Protein AF-A0A6M4MBA8-F1 (afdb_monomer)

Mean predicted aligned error: 13.69 Å

pLDDT: mean 72.21, std 17.23, range [42.59, 90.69]

Radius of gyration: 22.3 Å; Cα contacts (8 Å, |Δi|>4): 69; chains: 1; bounding box: 52×30×65 Å

Foldseek 3Di:
DDDPPPPPPPPPPVVDDDDPQPDQWDWDDPDQAEIEIEHEPDPVNVVVVVVVCVVSVPRHDYYHYHHPYYDDD

Solvent-accessible surface area (backbone atoms only — not comparable to full-atom values): 4863 Å² total; per-residue (Å²): 143,84,84,83,78,78,80,77,77,74,74,78,76,69,77,76,88,77,80,81,81,81,63,77,67,44,79,49,69,83,48,86,32,34,40,38,39,40,38,58,64,42,77,67,49,47,51,54,50,52,56,55,48,63,77,38,64,90,49,57,78,44,78,48,78,53,52,94,55,59,86,84,125

Structure (mmCIF, N/CA/C/O backbone):
data_AF-A0A6M4MBA8-F1
#
_entry.id   AF-A0A6M4MBA8-F1
#
loop_
_atom_site.group_PDB
_atom_site.id
_atom_site.type_symbol
_atom_site.label_atom_id
_atom_site.label_alt_id
_atom_site.label_comp_id
_atom_site.label_asym_id
_atom_site.label_entity_id
_atom_site.label_seq_id
_atom_site.pdbx_PDB_ins_code
_atom_site.Cartn_x
_atom_site.Cartn_y
_atom_site.Cartn_z
_atom_site.occupancy
_atom_site.B_iso_or_equiv
_atom_site.auth_seq_id
_atom_site.auth_comp_id
_atom_site.auth_asym_id
_atom_site.auth_atom_id
_atom_site.pdbx_PDB_model_num
ATOM 1 N N . MET A 1 1 ? 41.787 20.518 -54.570 1.00 45.84 1 MET A N 1
ATOM 2 C CA . MET A 1 1 ? 40.434 19.962 -54.335 1.00 45.84 1 MET A CA 1
ATOM 3 C C . MET A 1 1 ? 40.548 18.612 -53.645 1.00 45.84 1 MET A C 1
ATOM 5 O O . MET A 1 1 ? 41.050 17.687 -54.267 1.00 45.84 1 MET A O 1
ATOM 9 N N . LYS A 1 2 ? 40.112 18.536 -52.382 1.00 42.59 2 LYS A N 1
ATOM 10 C CA . LYS A 1 2 ? 39.396 17.424 -51.715 1.00 42.59 2 LYS A CA 1
ATOM 11 C C . LYS A 1 2 ? 39.516 17.637 -50.203 1.00 42.59 2 LYS A C 1
ATOM 13 O O . LYS A 1 2 ? 40.511 17.271 -49.592 1.00 42.59 2 LYS A O 1
ATOM 18 N N . LEU A 1 3 ? 38.509 18.304 -49.638 1.00 45.00 3 LEU A N 1
ATOM 19 C CA . LEU A 1 3 ? 38.257 18.337 -48.200 1.00 45.00 3 LEU A CA 1
ATOM 20 C C . LEU A 1 3 ? 37.573 17.010 -47.855 1.00 45.00 3 LEU A C 1
ATOM 22 O O . LEU A 1 3 ? 36.458 16.764 -48.312 1.00 45.00 3 LEU A O 1
ATOM 26 N N . TYR A 1 4 ? 38.234 16.150 -47.086 1.00 54.25 4 TYR A N 1
ATOM 27 C CA . TYR A 1 4 ? 37.563 15.024 -46.445 1.00 54.25 4 TYR A CA 1
ATOM 28 C C . TYR A 1 4 ? 36.937 15.552 -45.160 1.00 54.25 4 TYR A C 1
ATOM 30 O O . TYR A 1 4 ? 37.598 15.651 -44.129 1.00 54.25 4 TYR A O 1
ATOM 38 N N . VAL A 1 5 ? 35.667 15.949 -45.235 1.00 56.50 5 VAL A N 1
ATOM 39 C CA . VAL A 1 5 ? 34.877 16.184 -44.028 1.00 56.50 5 VAL A CA 1
ATOM 40 C C . VAL A 1 5 ? 34.534 14.808 -43.477 1.00 56.50 5 VAL A C 1
ATOM 42 O O . VAL A 1 5 ? 33.636 14.123 -43.962 1.00 56.50 5 VAL A O 1
ATOM 4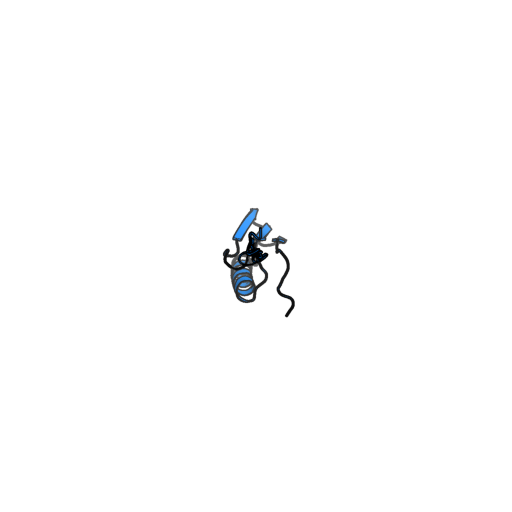5 N N . LEU A 1 6 ? 35.339 14.380 -42.510 1.00 46.78 6 LEU A N 1
ATOM 46 C CA . LEU A 1 6 ? 35.128 13.185 -41.714 1.00 46.78 6 LEU A CA 1
ATOM 47 C C . LEU A 1 6 ? 33.837 13.399 -40.913 1.00 46.78 6 LEU A C 1
ATOM 49 O O . LEU A 1 6 ? 33.828 14.067 -39.880 1.00 46.78 6 LEU A O 1
ATOM 53 N N . SER A 1 7 ? 32.724 12.911 -41.459 1.00 50.03 7 SER A N 1
ATOM 54 C CA . SER A 1 7 ? 31.416 12.929 -40.814 1.00 50.03 7 SER A CA 1
ATOM 55 C C . SER A 1 7 ? 31.452 11.964 -39.630 1.00 50.03 7 SER A C 1
ATOM 57 O O . SER A 1 7 ? 31.140 10.783 -39.751 1.00 50.03 7 SER A O 1
ATOM 59 N N . PHE A 1 8 ? 31.873 12.460 -38.470 1.00 53.41 8 PHE A N 1
ATOM 60 C CA . PHE A 1 8 ? 31.505 11.844 -37.205 1.00 53.41 8 PHE A CA 1
ATOM 61 C C . PHE A 1 8 ? 30.044 12.203 -36.950 1.00 53.41 8 PHE A C 1
ATOM 63 O O . PHE A 1 8 ? 29.728 13.206 -36.312 1.00 53.41 8 PHE A O 1
ATOM 70 N N . LEU A 1 9 ? 29.143 11.384 -37.492 1.00 51.28 9 LEU A N 1
ATOM 71 C CA . LEU A 1 9 ? 27.785 11.282 -36.983 1.00 51.28 9 LEU A CA 1
ATOM 72 C C . LEU A 1 9 ? 27.906 10.740 -35.553 1.00 51.28 9 LEU A C 1
ATOM 74 O O . LEU A 1 9 ? 27.907 9.531 -35.325 1.00 51.28 9 LEU A O 1
ATOM 78 N N . LEU A 1 10 ? 28.082 11.647 -34.592 1.00 51.62 10 LEU A N 1
ATOM 79 C CA . LEU A 1 10 ? 27.805 11.384 -33.189 1.00 51.62 10 LEU A CA 1
ATOM 80 C C . LEU A 1 10 ? 26.315 11.054 -33.123 1.00 51.62 10 LEU A C 1
ATOM 82 O O . LEU A 1 10 ? 25.461 11.935 -33.037 1.00 51.62 10 LEU A O 1
ATOM 86 N N . LEU A 1 11 ? 26.016 9.761 -33.244 1.00 50.41 11 LEU A N 1
ATOM 87 C CA . LEU A 1 11 ? 24.789 9.171 -32.751 1.00 50.41 11 LEU A CA 1
ATOM 88 C C . LEU A 1 11 ? 24.718 9.573 -31.280 1.00 50.41 11 LEU A C 1
ATOM 90 O O . LEU A 1 11 ? 25.341 8.950 -30.421 1.00 50.41 11 LEU A O 1
ATOM 94 N N . PHE A 1 12 ? 23.989 10.652 -31.000 1.00 49.03 12 PHE A N 1
ATOM 95 C CA . PHE A 1 12 ? 23.393 10.872 -29.698 1.00 49.03 12 PHE A CA 1
ATOM 96 C C . PHE A 1 12 ? 22.427 9.710 -29.497 1.00 49.03 12 PHE A C 1
ATOM 98 O O . PHE A 1 12 ? 21.231 9.804 -29.764 1.00 49.03 12 PHE A O 1
ATOM 105 N N . ILE A 1 13 ? 22.978 8.579 -29.063 1.00 56.25 13 ILE A N 1
ATOM 106 C CA . ILE A 1 13 ? 22.234 7.603 -28.297 1.00 56.25 13 ILE A CA 1
ATOM 107 C C . ILE A 1 13 ? 21.886 8.376 -27.032 1.00 56.25 13 ILE A C 1
ATOM 109 O O . ILE A 1 13 ? 22.660 8.429 -26.082 1.00 56.25 13 ILE A O 1
ATOM 113 N N . VAL A 1 14 ? 20.768 9.095 -27.074 1.00 49.44 14 VAL A N 1
ATOM 114 C CA . VAL A 1 14 ? 20.056 9.464 -25.864 1.00 49.44 14 VAL A CA 1
ATOM 115 C C . VAL A 1 14 ? 19.695 8.110 -25.264 1.00 49.44 14 VAL A C 1
ATOM 117 O O . VAL A 1 14 ? 18.952 7.370 -25.914 1.00 49.44 14 VAL A O 1
ATOM 120 N N . PRO A 1 15 ? 20.220 7.712 -24.094 1.00 48.88 15 PRO A N 1
ATOM 121 C CA . PRO A 1 15 ? 19.575 6.647 -23.359 1.00 48.88 15 PRO A CA 1
ATOM 122 C C . PRO A 1 15 ? 18.222 7.217 -22.923 1.00 48.88 15 PRO A C 1
ATOM 124 O O . PRO A 1 15 ? 18.081 7.826 -21.865 1.00 48.88 15 PRO A O 1
ATOM 127 N N . SER A 1 16 ? 17.223 7.115 -23.798 1.00 50.94 16 SER A N 1
ATOM 128 C CA . SER A 1 16 ? 15.837 7.213 -23.392 1.00 50.94 16 SER A CA 1
ATOM 129 C C . SER A 1 16 ? 15.627 6.124 -22.348 1.00 50.94 16 SER A C 1
ATOM 131 O O . SER A 1 16 ? 15.894 4.956 -22.613 1.00 50.94 16 SER A O 1
ATOM 133 N N . CYS A 1 17 ? 15.118 6.525 -21.186 1.00 46.19 17 CYS A N 1
ATOM 134 C CA . CYS A 1 17 ? 14.614 5.623 -20.157 1.00 46.19 17 CYS A CA 1
ATOM 135 C C . CYS A 1 17 ? 15.688 4.885 -19.335 1.00 46.19 17 CYS A C 1
ATOM 137 O O . CYS A 1 17 ? 15.739 3.664 -19.281 1.00 46.19 17 CYS A O 1
ATOM 139 N N . LEU A 1 18 ? 16.511 5.636 -18.606 1.00 49.34 18 LEU A N 1
ATOM 140 C CA . LEU A 1 18 ? 17.031 5.157 -17.326 1.00 49.34 18 LEU A CA 1
ATOM 141 C C . LEU A 1 18 ? 16.704 6.209 -16.264 1.00 49.34 18 LEU A C 1
ATOM 143 O O . LEU A 1 18 ? 16.948 7.391 -16.485 1.00 49.34 18 LEU A O 1
ATOM 147 N N . ALA A 1 19 ? 16.177 5.751 -15.126 1.00 47.12 19 ALA A N 1
ATOM 148 C CA . ALA A 1 19 ? 15.832 6.511 -13.917 1.00 47.12 19 ALA A CA 1
ATOM 149 C C . ALA A 1 19 ? 14.403 7.090 -13.806 1.00 47.12 19 ALA A C 1
ATOM 151 O O . ALA A 1 19 ? 14.216 8.290 -13.624 1.00 47.12 19 ALA A O 1
ATOM 152 N N . ASP A 1 20 ? 13.395 6.214 -13.733 1.00 50.59 20 ASP A N 1
ATOM 153 C CA . ASP A 1 20 ? 12.334 6.402 -12.719 1.00 50.59 20 ASP A CA 1
ATOM 154 C C . ASP A 1 20 ? 12.289 5.233 -11.705 1.00 50.59 20 ASP A C 1
ATOM 156 O O . ASP A 1 20 ? 11.345 5.087 -10.941 1.00 50.59 20 ASP A O 1
ATOM 160 N N . GLU A 1 21 ? 13.346 4.410 -11.647 1.00 51.50 21 GLU A N 1
ATOM 161 C CA . GLU A 1 21 ? 13.471 3.310 -10.673 1.00 51.50 21 GLU A CA 1
ATOM 162 C C . GLU A 1 21 ? 14.039 3.734 -9.309 1.00 51.50 21 GLU A C 1
ATOM 164 O O . GLU A 1 21 ? 13.940 2.991 -8.339 1.00 51.50 21 GLU A O 1
ATOM 169 N N . THR A 1 22 ? 14.637 4.924 -9.197 1.00 55.94 22 THR A N 1
ATOM 170 C CA . THR A 1 22 ? 15.386 5.337 -7.993 1.00 55.94 22 THR A CA 1
ATOM 171 C C . THR A 1 22 ? 14.597 6.198 -7.012 1.00 55.94 22 THR A C 1
ATOM 173 O O . THR A 1 22 ? 15.117 6.538 -5.947 1.00 55.94 22 THR A O 1
ATOM 176 N N . LYS A 1 23 ? 13.355 6.579 -7.329 1.00 67.31 23 LYS A N 1
ATOM 177 C CA . LYS A 1 23 ? 12.539 7.371 -6.401 1.00 67.31 23 LYS A CA 1
ATOM 178 C C . LYS A 1 23 ? 11.850 6.438 -5.402 1.00 67.31 23 LYS A C 1
ATOM 180 O O . LYS A 1 23 ? 11.151 5.518 -5.831 1.00 67.31 23 LYS A O 1
ATOM 185 N N . PRO A 1 24 ? 12.017 6.663 -4.086 1.00 71.88 24 PRO A N 1
ATOM 186 C CA . PRO A 1 24 ? 11.308 5.877 -3.088 1.00 71.88 24 PRO A CA 1
ATOM 187 C C . PRO A 1 24 ? 9.790 6.053 -3.261 1.00 71.88 24 PRO A C 1
ATOM 189 O O . PRO A 1 24 ? 9.344 7.133 -3.666 1.00 71.88 24 PRO A O 1
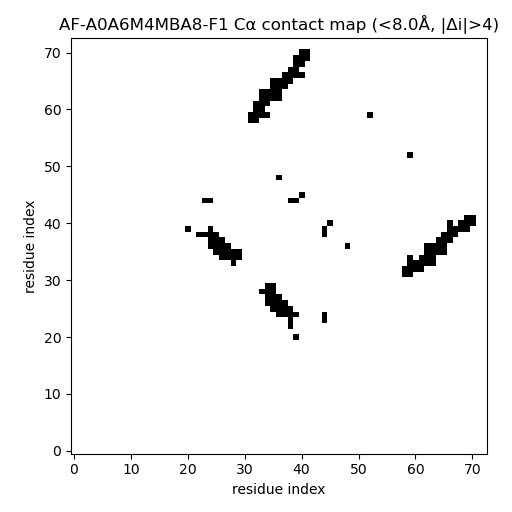ATOM 192 N N . PRO A 1 25 ? 8.989 5.016 -2.959 1.00 81.81 25 PRO A N 1
ATOM 193 C CA . PRO A 1 25 ? 7.542 5.112 -3.035 1.00 81.81 25 PRO A CA 1
ATOM 194 C C . PRO A 1 25 ? 7.039 6.170 -2.055 1.00 81.81 25 PRO A C 1
ATOM 196 O O . PRO A 1 25 ? 7.494 6.255 -0.912 1.00 81.81 25 PRO A O 1
ATOM 199 N N . VAL A 1 26 ? 6.085 6.975 -2.508 1.00 87.25 26 VAL A N 1
ATOM 200 C CA . VAL A 1 26 ? 5.469 8.021 -1.696 1.00 87.25 26 VAL A CA 1
ATOM 201 C C . VAL A 1 26 ? 4.127 7.519 -1.184 1.00 87.25 26 VAL A C 1
ATOM 203 O O . VAL A 1 26 ? 3.279 7.094 -1.971 1.00 87.25 26 VAL A O 1
ATOM 206 N N . PHE A 1 27 ? 3.944 7.606 0.133 1.00 88.12 27 PHE A N 1
ATOM 207 C CA . PHE A 1 27 ? 2.686 7.342 0.823 1.00 88.12 27 PHE A CA 1
ATOM 208 C C . PHE A 1 27 ? 2.133 8.662 1.355 1.00 88.12 27 PHE A C 1
ATOM 210 O O . PHE A 1 27 ? 2.811 9.358 2.113 1.00 88.12 27 PHE A O 1
ATOM 217 N N . SER A 1 28 ? 0.913 9.014 0.965 1.00 89.38 28 SER A N 1
ATOM 218 C CA . SER A 1 28 ? 0.235 10.215 1.457 1.00 89.38 28 SER A CA 1
ATOM 219 C C . SER A 1 28 ? -1.222 9.925 1.772 1.00 89.38 28 SER A C 1
ATOM 221 O O . SER A 1 28 ? -1.906 9.261 0.999 1.00 89.38 28 SER A O 1
ATOM 223 N N . TRP A 1 29 ? -1.706 10.461 2.885 1.00 88.19 29 TRP A N 1
ATOM 224 C CA . TRP A 1 29 ? -3.096 10.332 3.305 1.00 88.19 29 TRP A CA 1
ATOM 225 C C . TRP A 1 29 ? -3.869 11.585 2.903 1.00 88.19 29 TRP A C 1
ATOM 227 O O . TRP A 1 29 ? -3.468 12.691 3.261 1.00 88.19 29 TRP A O 1
ATOM 237 N N . GLU A 1 30 ? -4.959 11.422 2.155 1.00 84.75 30 GLU A N 1
ATOM 238 C CA . GLU A 1 30 ? -5.879 12.536 1.859 1.00 84.75 30 GLU A CA 1
ATOM 239 C C . GLU A 1 30 ? -6.854 12.753 3.021 1.00 84.75 30 GLU A C 1
ATOM 241 O O . GLU A 1 30 ? -7.184 13.880 3.380 1.00 84.75 30 GLU A O 1
ATOM 246 N N . ASN A 1 31 ? -7.286 11.661 3.644 1.00 85.88 31 ASN A N 1
ATOM 247 C CA . ASN A 1 31 ? -8.131 11.641 4.828 1.00 85.88 31 ASN A CA 1
ATOM 248 C C . ASN A 1 31 ? -7.772 10.381 5.658 1.00 85.88 31 ASN A C 1
ATOM 250 O O . ASN A 1 31 ? -6.948 9.583 5.208 1.00 85.88 31 ASN A O 1
ATOM 254 N N . PRO A 1 32 ? -8.353 10.160 6.852 1.00 84.56 32 PRO A N 1
ATOM 255 C CA . PRO A 1 32 ? -8.016 9.006 7.696 1.00 84.56 32 PRO A CA 1
ATOM 256 C C . PRO A 1 32 ? -8.309 7.624 7.081 1.00 84.56 32 PRO A C 1
ATOM 258 O O . PRO A 1 32 ? -7.869 6.615 7.636 1.00 84.56 32 PRO A O 1
ATOM 261 N N . THR A 1 33 ? -9.057 7.570 5.973 1.00 89.69 33 THR A N 1
ATOM 262 C CA . THR A 1 33 ? -9.520 6.336 5.327 1.00 89.69 33 THR A CA 1
ATOM 263 C C . THR A 1 33 ? -8.983 6.132 3.904 1.00 89.69 33 THR A C 1
ATOM 265 O O . THR A 1 33 ? -9.076 5.019 3.383 1.00 89.69 33 THR A O 1
ATOM 268 N N . THR A 1 34 ? -8.355 7.146 3.299 1.00 90.44 34 THR A N 1
ATOM 269 C CA . THR A 1 34 ? -7.849 7.133 1.919 1.00 90.44 34 THR A CA 1
ATOM 270 C C . THR A 1 34 ? -6.332 7.310 1.875 1.00 90.44 34 THR A C 1
ATOM 272 O O . THR A 1 34 ? -5.807 8.395 2.154 1.00 90.44 34 THR A O 1
ATOM 275 N N . LEU A 1 35 ? -5.636 6.257 1.438 1.00 89.88 35 LEU A N 1
ATOM 276 C CA . LEU A 1 35 ? -4.189 6.240 1.220 1.00 89.88 35 LEU A CA 1
ATOM 277 C C . LEU A 1 35 ? -3.863 6.337 -0.271 1.00 89.88 35 LEU A C 1
ATOM 279 O O . LEU A 1 35 ? -4.345 5.541 -1.076 1.00 89.88 35 LEU A O 1
ATOM 283 N N . TYR A 1 36 ? -2.978 7.262 -0.621 1.00 90.56 36 TYR A N 1
ATOM 284 C CA . TYR A 1 36 ? -2.371 7.360 -1.941 1.00 90.56 36 TYR A CA 1
ATOM 285 C C . TYR A 1 36 ? -0.975 6.757 -1.913 1.00 90.56 36 TYR A C 1
ATOM 287 O O . TYR A 1 36 ? -0.123 7.155 -1.116 1.00 90.56 36 TYR A O 1
ATOM 295 N N . PHE A 1 37 ? -0.745 5.832 -2.834 1.00 88.62 37 PHE A N 1
ATOM 296 C CA . PHE A 1 37 ? 0.560 5.279 -3.142 1.00 88.62 37 PHE A CA 1
ATOM 297 C C . PHE A 1 37 ? 0.994 5.769 -4.522 1.00 88.62 37 PHE A C 1
ATOM 299 O O . PHE A 1 37 ? 0.297 5.545 -5.518 1.00 88.62 37 PHE A O 1
ATOM 306 N N . LYS A 1 38 ? 2.164 6.405 -4.591 1.00 87.00 38 LYS A N 1
ATOM 307 C CA . LYS A 1 38 ? 2.807 6.776 -5.853 1.00 87.00 38 LYS A CA 1
ATOM 308 C C . LYS A 1 38 ? 4.180 6.125 -5.950 1.00 87.00 38 LYS A C 1
ATOM 310 O O . LYS A 1 38 ? 5.074 6.448 -5.170 1.00 87.00 38 LYS A O 1
ATOM 315 N N . GLY A 1 39 ? 4.352 5.239 -6.925 1.00 80.25 39 GLY A N 1
ATOM 316 C CA . GLY A 1 39 ? 5.619 4.546 -7.153 1.00 80.25 39 GLY A CA 1
ATOM 317 C C . GLY A 1 39 ? 5.512 3.402 -8.159 1.00 80.25 39 GLY A C 1
ATOM 318 O O . GLY A 1 39 ? 4.416 2.966 -8.522 1.00 80.25 39 GLY A O 1
AT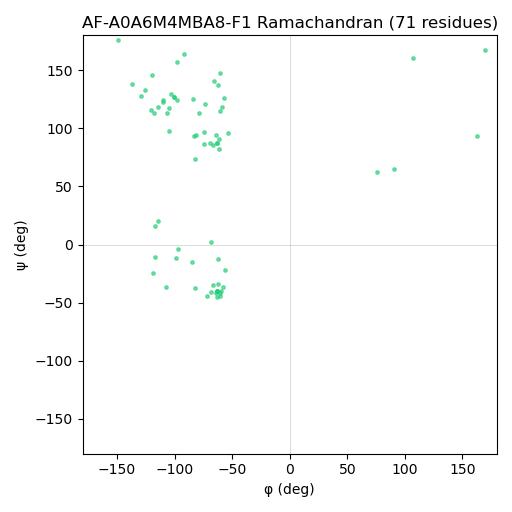OM 319 N N . ASN A 1 40 ? 6.662 2.902 -8.614 1.00 80.19 40 ASN A N 1
ATOM 320 C CA . ASN A 1 40 ? 6.721 1.674 -9.408 1.00 80.19 40 ASN A CA 1
ATOM 321 C C . ASN A 1 40 ? 6.275 0.473 -8.550 1.00 80.19 40 ASN A C 1
ATOM 323 O O . ASN A 1 40 ? 6.620 0.396 -7.364 1.00 80.19 40 ASN A O 1
ATOM 327 N N . VAL A 1 41 ? 5.527 -0.467 -9.132 1.00 73.75 41 VAL A N 1
ATOM 328 C CA . VAL A 1 41 ? 5.156 -1.729 -8.474 1.00 73.75 41 VAL A CA 1
ATOM 329 C C . VAL A 1 41 ? 6.313 -2.721 -8.614 1.00 73.75 41 VAL A C 1
ATOM 331 O O . VAL A 1 41 ? 6.259 -3.670 -9.389 1.00 73.75 41 VAL A O 1
ATOM 334 N N . SER A 1 42 ? 7.380 -2.489 -7.851 1.00 78.38 42 SER A N 1
ATOM 335 C CA . SER A 1 42 ? 8.456 -3.460 -7.647 1.00 78.38 42 SER A CA 1
ATOM 336 C C . SER A 1 42 ? 8.175 -4.323 -6.413 1.00 78.38 42 SER A C 1
ATOM 338 O O . SER A 1 42 ? 7.361 -3.971 -5.552 1.00 78.38 42 SER A O 1
ATOM 340 N N . LYS A 1 43 ? 8.877 -5.453 -6.286 1.00 79.31 43 LYS A N 1
ATOM 341 C CA . LYS A 1 43 ? 8.739 -6.358 -5.132 1.00 79.31 43 LYS A CA 1
ATOM 342 C C . LYS A 1 43 ? 9.026 -5.656 -3.796 1.00 79.31 43 LYS A C 1
ATOM 344 O O . LYS A 1 43 ? 8.333 -5.912 -2.810 1.00 79.31 43 LYS A O 1
ATOM 349 N N . ASP A 1 44 ? 9.996 -4.744 -3.779 1.00 82.56 44 ASP A N 1
ATOM 350 C CA . ASP A 1 44 ? 10.374 -3.983 -2.584 1.00 82.56 44 ASP A CA 1
ATOM 351 C C . ASP A 1 44 ? 9.316 -2.938 -2.215 1.00 82.56 44 ASP A C 1
ATOM 353 O O . ASP A 1 44 ? 8.890 -2.855 -1.060 1.00 82.56 44 ASP A O 1
ATOM 357 N N . ASN A 1 45 ? 8.798 -2.205 -3.203 1.00 82.12 45 ASN A N 1
ATOM 358 C CA . ASN A 1 45 ? 7.740 -1.219 -2.978 1.00 82.12 45 ASN A CA 1
ATOM 359 C C . ASN A 1 45 ? 6.425 -1.883 -2.557 1.00 82.12 45 ASN A C 1
ATOM 361 O O . ASN A 1 45 ? 5.703 -1.357 -1.707 1.00 82.12 45 ASN A O 1
ATOM 365 N N . PHE A 1 46 ? 6.140 -3.072 -3.089 1.00 83.25 46 PHE A N 1
ATOM 366 C CA . PHE A 1 46 ? 4.992 -3.870 -2.677 1.00 83.25 46 PHE A CA 1
ATOM 367 C C . PHE A 1 46 ? 5.093 -4.291 -1.208 1.00 83.25 46 PHE A C 1
ATOM 369 O O . PHE A 1 46 ? 4.104 -4.229 -0.475 1.00 83.25 46 PHE A O 1
ATOM 376 N N . ARG A 1 47 ? 6.291 -4.666 -0.743 1.00 87.31 47 ARG A N 1
ATOM 377 C CA . ARG A 1 47 ? 6.527 -4.978 0.671 1.00 87.31 47 ARG A CA 1
ATOM 378 C C . ARG A 1 47 ? 6.291 -3.759 1.568 1.00 87.31 47 ARG A C 1
ATOM 380 O O . ARG A 1 47 ? 5.605 -3.897 2.579 1.00 87.31 47 ARG A O 1
ATOM 387 N N . LEU A 1 48 ? 6.793 -2.583 1.189 1.00 87.75 48 LEU A N 1
ATOM 388 C CA . LEU A 1 48 ? 6.549 -1.337 1.930 1.00 87.75 48 LEU A CA 1
ATOM 389 C C . LEU A 1 48 ? 5.054 -0.997 1.987 1.00 87.75 48 LEU A C 1
ATOM 391 O O . LEU A 1 48 ? 4.532 -0.655 3.047 1.00 87.75 48 LEU A O 1
ATOM 395 N N . MET A 1 49 ? 4.341 -1.179 0.873 1.00 86.38 49 MET A N 1
ATOM 396 C CA . MET A 1 49 ? 2.894 -0.992 0.825 1.00 86.38 49 MET A CA 1
ATOM 397 C C . MET A 1 49 ? 2.174 -1.947 1.783 1.00 86.38 49 MET A C 1
ATOM 399 O O . MET A 1 49 ? 1.320 -1.508 2.545 1.00 86.38 49 MET A O 1
ATOM 403 N N . GLN A 1 50 ? 2.546 -3.230 1.827 1.00 87.88 50 GLN A N 1
ATOM 404 C CA . GLN A 1 50 ? 1.950 -4.173 2.781 1.00 87.88 50 GLN A CA 1
ATOM 405 C C . GLN A 1 50 ? 2.153 -3.762 4.242 1.00 87.88 50 GLN A C 1
ATOM 407 O O . GLN A 1 50 ? 1.246 -3.944 5.056 1.00 87.88 50 GLN A O 1
ATOM 412 N N . GLU A 1 51 ? 3.331 -3.254 4.599 1.00 90.25 51 GLU A N 1
ATOM 413 C CA . GLU A 1 51 ? 3.594 -2.781 5.960 1.00 90.25 51 GLU A CA 1
ATOM 414 C C . GLU A 1 51 ? 2.710 -1.579 6.309 1.00 90.25 51 GLU A C 1
ATOM 416 O O . GLU A 1 51 ? 2.130 -1.544 7.396 1.00 90.25 51 GLU A O 1
ATOM 421 N N . GLU A 1 52 ? 2.529 -0.646 5.376 1.00 87.38 52 GLU A N 1
ATOM 422 C CA . GLU A 1 52 ? 1.696 0.538 5.590 1.00 87.38 52 GLU A CA 1
ATOM 423 C C . GLU A 1 52 ? 0.204 0.193 5.715 1.00 87.38 52 GLU A C 1
ATOM 425 O O . GLU A 1 52 ? -0.476 0.673 6.630 1.00 87.38 52 GLU A O 1
ATOM 430 N N . LEU A 1 53 ? -0.275 -0.737 4.884 1.00 87.62 53 LEU A N 1
ATOM 431 C CA . LEU A 1 53 ? -1.634 -1.280 4.956 1.00 87.62 53 LEU A CA 1
ATOM 432 C C . LEU A 1 53 ? -1.883 -2.027 6.274 1.00 87.62 53 LEU A C 1
ATOM 434 O O . LEU A 1 53 ? -2.943 -1.882 6.880 1.00 87.62 53 LEU A O 1
ATOM 438 N N . LYS A 1 54 ? -0.903 -2.799 6.767 1.00 89.75 54 LYS A N 1
ATOM 439 C CA . LYS A 1 54 ? -1.022 -3.512 8.052 1.00 89.75 54 LYS A CA 1
ATOM 440 C C . LYS A 1 54 ? -1.178 -2.557 9.231 1.00 89.75 54 LYS A C 1
ATOM 442 O O . LYS A 1 54 ? -1.975 -2.846 10.124 1.00 89.75 54 LYS A O 1
ATOM 447 N N . LYS A 1 55 ? -0.446 -1.437 9.237 1.00 88.50 55 LYS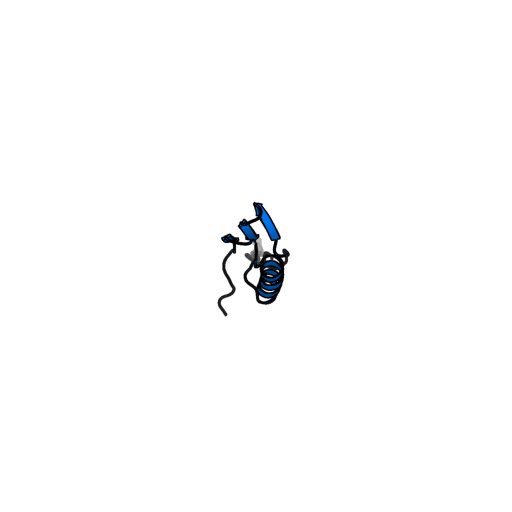 A N 1
ATOM 448 C CA . LYS A 1 55 ? -0.541 -0.415 10.293 1.00 88.50 55 LYS A CA 1
ATOM 449 C C . LYS A 1 55 ? -1.937 0.213 10.368 1.00 88.50 55 LYS A C 1
ATOM 451 O O . LYS A 1 55 ? -2.404 0.505 11.463 1.00 88.50 55 LYS A O 1
ATOM 456 N N . HIS A 1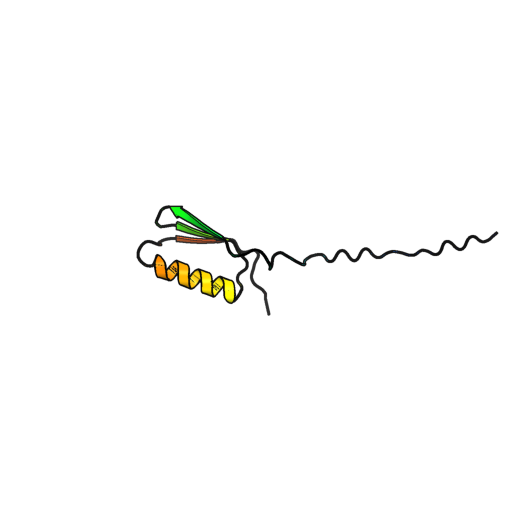 56 ? -2.613 0.358 9.228 1.00 85.88 56 HIS A N 1
ATOM 457 C CA . HIS A 1 56 ? -3.875 1.100 9.110 1.00 85.88 56 HIS A CA 1
ATOM 458 C C . HIS A 1 56 ? -5.066 0.207 8.734 1.00 85.88 56 HIS A C 1
ATOM 460 O O . HIS A 1 56 ? -6.1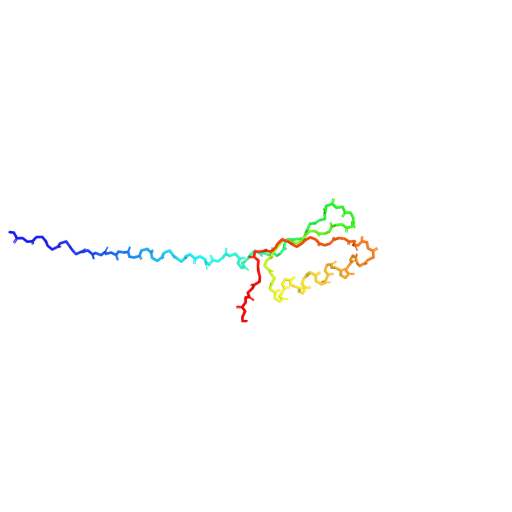02 0.694 8.290 1.00 85.88 56 HIS A O 1
ATOM 466 N N . LYS A 1 57 ? -4.955 -1.111 8.952 1.00 82.44 57 LYS A N 1
ATOM 467 C CA . LYS A 1 57 ? -5.943 -2.117 8.516 1.00 82.44 57 LYS A CA 1
ATOM 468 C C . LYS A 1 57 ? -7.378 -1.891 9.015 1.00 82.44 57 LYS A C 1
ATOM 470 O O . LYS A 1 57 ? -8.301 -2.469 8.462 1.00 82.44 57 LYS A O 1
ATOM 475 N N . ASN A 1 58 ? -7.545 -1.130 10.099 1.00 86.75 58 ASN A N 1
ATOM 476 C CA . ASN A 1 58 ? -8.838 -0.880 10.740 1.00 86.75 58 ASN A CA 1
ATOM 477 C C . ASN A 1 58 ? -9.457 0.468 10.334 1.00 86.75 58 ASN A C 1
ATOM 479 O O . ASN A 1 58 ? -10.604 0.718 10.685 1.00 86.75 58 ASN A O 1
ATOM 483 N N . SER A 1 59 ? -8.696 1.345 9.673 1.00 86.19 59 SER A N 1
ATOM 484 C CA . SER A 1 59 ? -9.144 2.687 9.279 1.00 86.19 59 SER A CA 1
ATOM 485 C C . SER A 1 59 ? -9.132 2.894 7.769 1.00 86.19 59 SER A C 1
ATOM 487 O O . SER A 1 59 ? -9.861 3.740 7.273 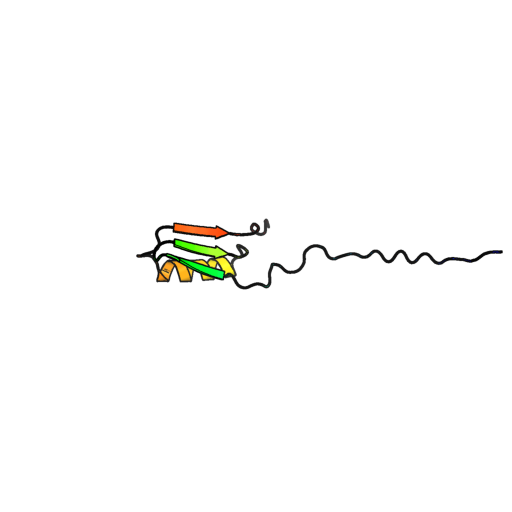1.00 86.19 59 SER A O 1
ATOM 489 N N . LEU A 1 60 ? -8.317 2.137 7.034 1.00 89.00 60 LEU A N 1
ATOM 490 C CA . LEU A 1 60 ? -8.212 2.251 5.589 1.00 89.00 60 LEU A CA 1
ATOM 491 C C . LEU A 1 60 ? -9.439 1.650 4.891 1.00 89.00 60 LEU A C 1
ATOM 493 O O . LEU A 1 60 ? -9.689 0.449 4.986 1.00 89.00 60 LEU A O 1
ATOM 497 N N . GLU A 1 61 ? -10.129 2.477 4.114 1.00 90.69 61 GLU A N 1
ATOM 498 C CA . GLU A 1 61 ? -11.245 2.074 3.253 1.00 90.69 61 GLU A CA 1
ATOM 499 C C . GLU A 1 61 ? -10.850 2.103 1.773 1.00 90.69 61 GLU A C 1
ATOM 501 O O . GLU A 1 61 ? -11.273 1.242 1.002 1.00 90.69 61 GLU A O 1
ATOM 506 N N . THR A 1 62 ? -10.018 3.070 1.368 1.00 88.62 62 THR A N 1
ATOM 507 C CA . THR A 1 62 ? -9.655 3.297 -0.037 1.00 88.62 62 THR A CA 1
ATOM 508 C C . THR A 1 62 ? -8.138 3.381 -0.216 1.00 88.62 62 THR A C 1
ATOM 510 O O . THR A 1 62 ? -7.466 4.174 0.438 1.00 88.62 62 THR A O 1
ATOM 513 N N . LEU A 1 63 ? -7.592 2.595 -1.149 1.00 88.38 63 LEU A N 1
ATOM 514 C CA . LEU A 1 63 ? -6.192 2.667 -1.583 1.00 88.38 63 LEU A CA 1
ATOM 515 C C . LEU A 1 63 ? -6.133 3.108 -3.050 1.00 88.38 63 LEU A C 1
ATOM 517 O O . LEU A 1 63 ? -6.614 2.396 -3.931 1.00 88.38 63 LEU A O 1
ATOM 521 N N . ILE A 1 64 ? -5.512 4.256 -3.315 1.00 87.56 64 ILE A N 1
ATOM 522 C CA . ILE A 1 64 ? -5.328 4.799 -4.664 1.00 87.56 64 ILE A CA 1
ATOM 523 C C . ILE A 1 64 ? -3.877 4.589 -5.085 1.00 87.56 64 ILE A C 1
ATOM 525 O O . ILE A 1 64 ? -2.951 5.114 -4.469 1.00 87.56 64 ILE A O 1
ATOM 529 N N . ILE A 1 65 ? -3.681 3.813 -6.150 1.00 86.50 65 ILE A N 1
ATOM 530 C CA . ILE A 1 65 ? -2.361 3.445 -6.670 1.00 86.50 65 ILE A CA 1
ATOM 531 C C . ILE A 1 65 ? -2.120 4.223 -7.961 1.00 86.50 65 ILE A C 1
ATOM 533 O O . ILE A 1 65 ? -2.775 3.990 -8.975 1.00 86.50 65 ILE A O 1
ATOM 537 N N . SER A 1 66 ? -1.147 5.129 -7.927 1.00 83.38 66 SER A N 1
ATOM 538 C CA . SER A 1 66 ? -0.605 5.789 -9.110 1.00 83.38 66 SER A CA 1
ATOM 539 C C . SER A 1 66 ? 0.759 5.183 -9.416 1.00 83.38 66 SER A C 1
ATOM 541 O O . SER A 1 66 ? 1.774 5.531 -8.809 1.00 83.38 66 SER A O 1
ATOM 543 N N . SER A 1 67 ? 0.770 4.236 -10.348 1.00 78.00 67 SER A N 1
ATOM 544 C CA . SER A 1 67 ? 1.993 3.613 -10.837 1.00 78.00 67 SER A CA 1
ATOM 545 C C . SER A 1 67 ? 2.144 3.858 -12.332 1.00 78.00 67 SER A C 1
ATOM 547 O O . SER A 1 67 ? 1.152 3.872 -13.057 1.00 78.00 67 SER A O 1
ATOM 549 N N . GLY A 1 68 ? 3.383 4.020 -12.798 1.00 68.75 68 GLY A N 1
ATOM 550 C CA . GLY A 1 68 ? 3.703 4.096 -14.228 1.00 68.75 68 GLY A CA 1
ATOM 551 C C . GLY A 1 68 ? 3.498 2.775 -14.985 1.00 68.75 68 GLY A C 1
ATOM 552 O O . GLY A 1 68 ? 3.776 2.723 -16.177 1.00 68.75 68 GLY A O 1
ATOM 553 N N . GLY A 1 69 ? 3.021 1.726 -14.304 1.00 63.34 69 GLY A N 1
ATOM 554 C CA . GLY A 1 69 ? 3.025 0.340 -14.769 1.00 63.34 69 GLY A CA 1
ATOM 555 C C . GLY A 1 69 ? 4.073 -0.477 -14.010 1.00 63.34 69 GLY A C 1
ATOM 556 O O . GLY A 1 69 ? 4.960 0.092 -13.381 1.00 63.34 69 GLY A O 1
ATOM 557 N N . GLY A 1 70 ? 3.933 -1.803 -14.024 1.00 58.09 70 GLY A N 1
ATOM 558 C CA . GLY A 1 70 ? 4.928 -2.729 -13.473 1.00 58.09 70 GLY A CA 1
ATOM 559 C C . GLY A 1 70 ? 5.840 -3.279 -14.567 1.00 58.09 70 GLY A C 1
ATOM 560 O O . GLY A 1 70 ? 5.447 -3.316 -15.734 1.00 58.09 70 GLY A O 1
ATOM 561 N N . GLU A 1 71 ? 7.039 -3.729 -14.193 1.00 54.97 71 GLU A N 1
ATOM 562 C CA . GLU A 1 71 ? 7.891 -4.512 -15.092 1.00 54.97 71 GLU A CA 1
ATOM 563 C C . GLU A 1 71 ? 7.149 -5.781 -15.531 1.00 54.97 71 GLU A C 1
ATOM 565 O O . GLU A 1 71 ? 6.800 -6.636 -14.717 1.00 54.97 71 GLU A O 1
ATOM 570 N N . THR A 1 72 ? 6.907 -5.912 -16.833 1.00 46.31 72 THR A N 1
ATOM 571 C CA . THR A 1 72 ? 6.516 -7.182 -17.445 1.00 46.31 72 THR A CA 1
ATOM 572 C C . THR A 1 72 ? 7.788 -7.990 -17.676 1.00 46.31 72 THR A C 1
ATOM 574 O O . THR A 1 72 ? 8.474 -7.766 -18.675 1.00 46.31 72 THR A O 1
ATOM 577 N N . THR A 1 73 ? 8.141 -8.863 -16.731 1.00 45.47 73 THR A N 1
ATOM 578 C CA . THR A 1 73 ?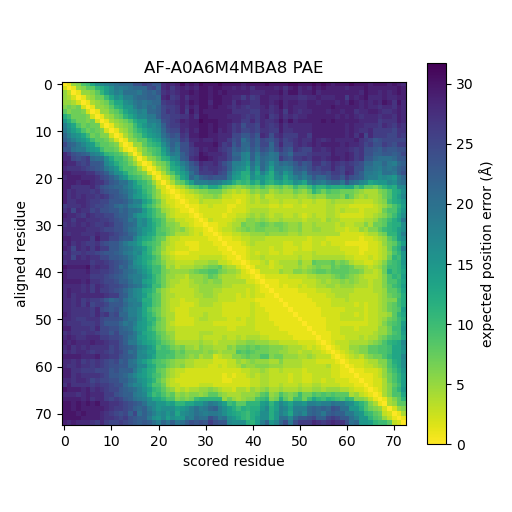 9.145 -9.914 -16.967 1.00 45.47 73 THR A CA 1
ATOM 579 C C . THR A 1 73 ? 8.524 -11.084 -17.716 1.00 45.47 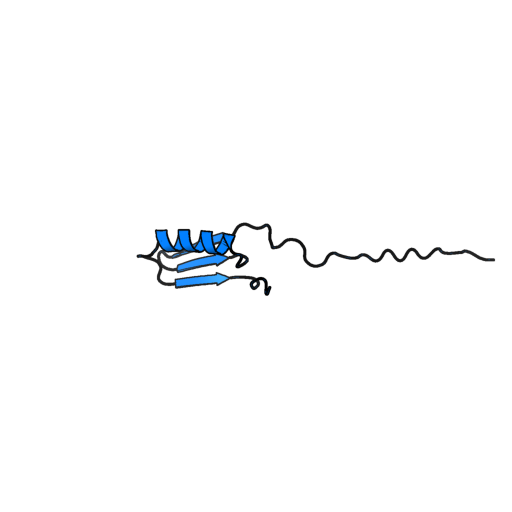73 THR A C 1
ATOM 581 O O . THR A 1 73 ? 7.366 -11.435 -17.392 1.00 45.47 73 THR A O 1
#

Sequence (73 aa):
MKLYVLSFLLLFIVPSCLADETKPPVFSWENPTTLYFKGNVSKDNFRLMQEELKKHKNSLETLIISSGGGETT

Organism: NCBI:txid1858656

Secondary structure (DSSP, 8-state):
----------------S--SSSSPPEEEEEETTEEEEES---HHHHHHHHHHHHHTTTT--EEEEE-S-----

Nearest PDB structures (foldseek):
  8rjx-assembly1_A  TM=5.501E-01  e=1.109E+00  Escherichia coli
  4qq0-assembly1_A  TM=5.097E-01  e=2.053E+00  Chlamydia trachomatis D/UW-3/CX
  6v4v-assembly1_A-2  TM=4.223E-01  e=2.699E+00  Acinetobacter baumannii
  2wk3-assembly2_A  TM=3.604E-01  e=4.356E+00  Homo sapiens
  2ypu-assembly1_A  TM=3.357E-01  e=4.356E+00  Homo sapiens